Protein AF-A0A239IRA3-F1 (afdb_monomer)

Organism: NCBI:txid1564159

Foldseek 3Di:
DVLVVLQVVQVVCCVVVVDVHRPSVVPDPPDDPDPPPDDPDPVPDDDPVRLVVVLVVLVVDPVSVVVVNSVLSCCCSVPVDDSVVSVPDDPLNDDPPADDPVVVVLDPPDPDDDPVVVVPDDDDHDDDVNVVVVVVSVVVVVPPDDDDPDDDDD

Solvent-accessible surface area (backbone atoms only — not comparable to full-atom values): 10158 Å² total; per-residue (Å²): 108,70,68,59,54,54,40,53,55,33,49,52,34,33,78,66,65,75,38,98,64,47,68,64,76,74,53,66,80,80,85,65,91,66,86,84,78,73,79,85,80,63,85,83,55,75,52,73,69,55,48,52,49,51,41,53,49,31,60,71,32,69,75,31,51,77,64,57,39,30,62,51,50,43,48,36,72,74,68,67,53,55,70,73,57,61,74,64,65,47,76,92,76,59,68,91,86,55,78,52,73,68,58,55,70,50,38,80,92,50,104,72,71,49,89,78,43,77,83,74,65,97,73,91,87,77,70,70,75,62,61,58,54,58,58,54,56,58,57,63,70,69,74,74,74,72,88,77,89,79,81,85,87,131

Structure (mmCIF, N/CA/C/O backbone):
data_AF-A0A239IRA3-F1
#
_entry.id   AF-A0A239IRA3-F1
#
loop_
_atom_site.group_PDB
_atom_site.id
_atom_site.type_symbol
_atom_site.label_atom_id
_atom_site.label_alt_id
_atom_site.label_comp_id
_atom_site.label_asym_id
_atom_site.label_entity_id
_atom_site.label_seq_id
_a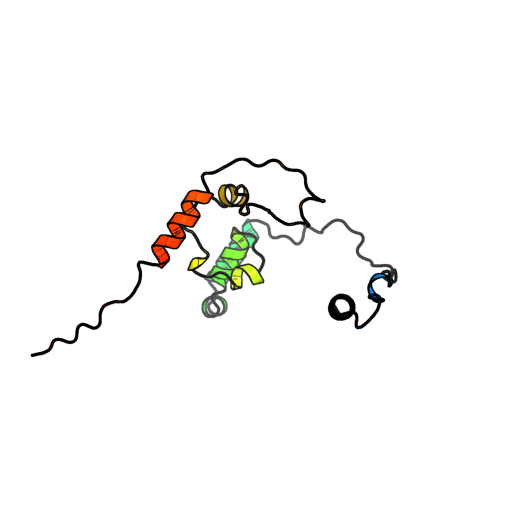tom_site.pdbx_PDB_ins_code
_atom_site.Cartn_x
_atom_site.Cartn_y
_atom_site.Cartn_z
_atom_site.occupancy
_atom_site.B_iso_or_equiv
_atom_site.auth_seq_id
_atom_site.auth_comp_id
_atom_site.auth_asym_id
_atom_site.auth_atom_id
_atom_site.pdbx_PDB_model_num
ATOM 1 N N . MET A 1 1 ? -2.135 0.337 18.729 1.00 61.47 1 MET A N 1
ATOM 2 C CA . MET A 1 1 ? -3.119 -0.712 18.392 1.00 61.47 1 MET A CA 1
ATOM 3 C C . MET A 1 1 ? -4.007 -1.046 19.582 1.00 61.47 1 MET A C 1
ATOM 5 O O . MET A 1 1 ? -5.203 -0.841 19.460 1.00 61.47 1 MET A O 1
ATOM 9 N N . THR A 1 2 ? -3.466 -1.385 20.756 1.00 80.69 2 THR A N 1
ATOM 10 C CA . THR A 1 2 ? -4.258 -1.668 21.976 1.00 80.69 2 THR A CA 1
ATOM 11 C C . THR A 1 2 ? -5.250 -0.562 22.351 1.00 80.69 2 THR A C 1
ATOM 13 O O . THR A 1 2 ? -6.422 -0.846 22.547 1.00 80.69 2 THR A O 1
ATOM 16 N N . ARG A 1 3 ? -4.834 0.715 22.339 1.00 82.94 3 ARG A N 1
ATOM 17 C CA . ARG A 1 3 ? -5.742 1.847 22.611 1.00 82.94 3 ARG A CA 1
ATOM 18 C C . ARG A 1 3 ? -6.931 1.925 21.645 1.00 82.94 3 ARG A C 1
ATOM 20 O O . ARG A 1 3 ? -8.008 2.317 22.064 1.00 82.94 3 ARG A O 1
ATOM 27 N N . ILE A 1 4 ? -6.734 1.579 20.370 1.00 86.94 4 ILE A N 1
ATOM 28 C CA . ILE A 1 4 ? -7.801 1.636 19.358 1.00 86.94 4 ILE A CA 1
ATOM 29 C C . ILE A 1 4 ? -8.834 0.542 19.635 1.00 86.94 4 ILE A C 1
ATOM 31 O O . ILE A 1 4 ? -10.024 0.821 19.613 1.00 86.94 4 ILE A O 1
ATOM 35 N N . VAL A 1 5 ? -8.376 -0.672 19.952 1.00 91.44 5 VAL A N 1
ATOM 36 C CA . VAL A 1 5 ? -9.260 -1.800 20.281 1.00 91.44 5 VAL A CA 1
ATOM 37 C C . VAL A 1 5 ? -10.038 -1.529 21.565 1.00 91.44 5 VAL A C 1
ATOM 39 O O . VAL A 1 5 ? -11.256 -1.652 21.572 1.00 91.44 5 VAL A O 1
ATOM 42 N N . VAL A 1 6 ? -9.348 -1.110 22.631 1.00 91.31 6 VAL A N 1
ATOM 43 C CA . VAL A 1 6 ? -9.988 -0.830 23.925 1.00 91.31 6 VAL A CA 1
ATOM 44 C C . VAL A 1 6 ? -11.007 0.301 23.790 1.00 91.31 6 VAL A C 1
ATOM 46 O O . VAL A 1 6 ? -12.127 0.153 24.258 1.00 91.31 6 VAL A O 1
ATOM 49 N N . ARG A 1 7 ? -10.667 1.384 23.081 1.00 89.12 7 ARG A N 1
ATOM 50 C CA . ARG A 1 7 ? -11.617 2.463 22.788 1.00 89.12 7 ARG A CA 1
ATOM 51 C C . ARG A 1 7 ? -12.832 1.964 22.006 1.00 89.12 7 ARG A C 1
ATOM 53 O O . ARG A 1 7 ? -13.943 2.294 22.375 1.00 89.12 7 ARG A O 1
ATOM 60 N N . GLY A 1 8 ? -12.639 1.144 20.972 1.00 89.69 8 GLY A N 1
ATOM 61 C CA . GLY A 1 8 ? -13.758 0.607 20.193 1.00 89.69 8 GLY A CA 1
ATOM 62 C C . GLY A 1 8 ? -14.724 -0.235 21.033 1.00 89.69 8 GLY A C 1
ATOM 63 O O . GLY A 1 8 ? -15.933 -0.071 20.922 1.00 89.69 8 GLY A O 1
ATOM 64 N N . VAL A 1 9 ? -14.202 -1.093 21.915 1.00 94.75 9 VAL A N 1
ATOM 65 C CA . VAL A 1 9 ? -15.032 -1.904 22.824 1.00 94.75 9 VAL A CA 1
ATOM 66 C C . VAL A 1 9 ? -15.760 -1.035 23.858 1.00 94.75 9 VAL A C 1
ATOM 68 O O . VAL A 1 9 ? -16.915 -1.304 24.172 1.00 94.75 9 VAL A O 1
ATOM 71 N N . LEU A 1 10 ? -15.112 0.008 24.385 1.00 93.38 10 LEU A N 1
ATOM 72 C CA . LEU A 1 10 ? -15.707 0.892 25.393 1.00 93.38 10 LEU A CA 1
ATOM 73 C C . LEU A 1 10 ? -16.687 1.916 24.798 1.00 93.38 10 LEU A C 1
ATOM 75 O O . LEU A 1 10 ? -17.685 2.234 25.443 1.00 93.38 10 LEU A O 1
ATOM 79 N N . ASP A 1 11 ? -16.454 2.389 23.571 1.00 92.31 11 ASP A N 1
ATOM 80 C CA . ASP A 1 11 ? -17.431 3.174 22.807 1.00 92.31 11 ASP A CA 1
ATOM 81 C C . ASP A 1 11 ? -18.694 2.304 22.577 1.00 92.31 11 ASP A C 1
ATOM 83 O O . ASP A 1 11 ? -19.789 2.741 22.920 1.00 92.31 11 ASP A O 1
ATOM 87 N N . LEU A 1 12 ? -18.550 1.035 22.155 1.00 93.50 12 LEU A N 1
ATOM 88 C CA . LEU A 1 12 ? -19.679 0.095 22.015 1.00 93.50 12 LEU A CA 1
ATOM 89 C C . LEU A 1 12 ? -20.426 -0.141 23.343 1.00 93.50 12 LEU A C 1
ATOM 91 O O . LEU A 1 12 ? -21.651 -0.194 23.376 1.00 93.50 12 LEU A O 1
ATOM 95 N N . ALA A 1 13 ? -19.703 -0.271 24.457 1.00 94.25 13 ALA A N 1
ATOM 96 C CA . ALA A 1 13 ? -20.317 -0.420 25.777 1.00 94.25 13 ALA A CA 1
ATOM 97 C C . ALA A 1 13 ? -21.092 0.838 26.213 1.00 94.25 13 ALA A C 1
ATOM 99 O O . ALA A 1 13 ? -22.099 0.725 26.906 1.00 94.25 13 ALA A O 1
ATOM 100 N N . THR A 1 14 ? -20.637 2.022 25.797 1.00 94.00 14 THR A N 1
ATOM 101 C CA . THR A 1 14 ? -21.341 3.288 26.042 1.00 94.00 14 THR A CA 1
ATOM 102 C C . THR A 1 14 ? -22.593 3.397 25.164 1.00 94.00 14 THR A C 1
ATOM 104 O O . THR A 1 14 ? -23.632 3.821 25.650 1.00 94.00 14 THR A O 1
ATOM 107 N N . GLU A 1 15 ? -22.534 2.962 23.899 1.00 93.56 15 GLU A N 1
ATOM 108 C CA . GLU A 1 15 ? -23.693 2.928 22.983 1.00 93.56 15 GLU A CA 1
ATOM 109 C C . GLU A 1 15 ? -24.832 2.024 23.479 1.00 93.56 15 GLU A C 1
ATOM 111 O O . GLU A 1 15 ? -25.993 2.257 23.154 1.00 93.56 15 GLU A O 1
ATOM 116 N N . HIS A 1 16 ? -24.501 1.003 24.268 1.00 96.81 16 HIS A N 1
ATOM 117 C CA . HIS A 1 16 ? -25.462 0.090 24.887 1.00 96.81 16 HIS A CA 1
ATOM 118 C C . HIS A 1 16 ? -25.791 0.434 26.348 1.00 96.81 16 HIS A C 1
ATOM 120 O O . HIS A 1 16 ? -26.337 -0.413 27.054 1.00 96.81 16 HIS A O 1
ATOM 126 N N . ASP A 1 17 ? -25.427 1.632 26.818 1.00 94.31 17 ASP A N 1
ATOM 127 C CA . ASP A 1 17 ? -25.657 2.105 28.192 1.00 94.31 17 ASP A CA 1
ATOM 128 C C . ASP A 1 17 ? -25.084 1.178 29.289 1.00 94.31 17 ASP A C 1
ATOM 130 O O . ASP A 1 17 ? -25.469 1.250 30.457 1.00 94.31 17 ASP A O 1
ATOM 134 N N . ALA A 1 18 ? -24.130 0.304 28.946 1.00 96.69 18 ALA A N 1
ATOM 135 C CA . ALA A 1 18 ? -23.480 -0.595 29.901 1.00 96.69 18 ALA A CA 1
ATOM 136 C C . ALA A 1 18 ? -22.493 0.158 30.807 1.00 96.69 18 ALA A C 1
ATOM 138 O O . ALA A 1 18 ? -22.222 -0.265 31.933 1.00 96.69 18 ALA A O 1
ATOM 139 N N . ILE A 1 19 ? -21.952 1.274 30.311 1.00 94.88 19 ILE A N 1
ATOM 140 C CA . ILE A 1 19 ? -21.134 2.228 31.061 1.00 94.88 19 ILE A CA 1
ATOM 141 C C . ILE A 1 19 ? -21.555 3.661 30.704 1.00 94.88 19 ILE A C 1
ATOM 143 O O . ILE A 1 19 ? -21.951 3.912 29.569 1.00 94.88 19 ILE A O 1
ATOM 147 N N . PRO A 1 20 ? -21.432 4.627 31.632 1.00 91.00 20 PRO A N 1
ATOM 148 C CA . PRO A 1 20 ? -21.888 5.998 31.396 1.00 91.00 20 PRO A CA 1
ATOM 149 C C . PRO A 1 20 ? -20.986 6.803 30.445 1.00 91.00 20 PRO A C 1
ATOM 151 O O . PRO A 1 20 ? -21.425 7.809 29.896 1.0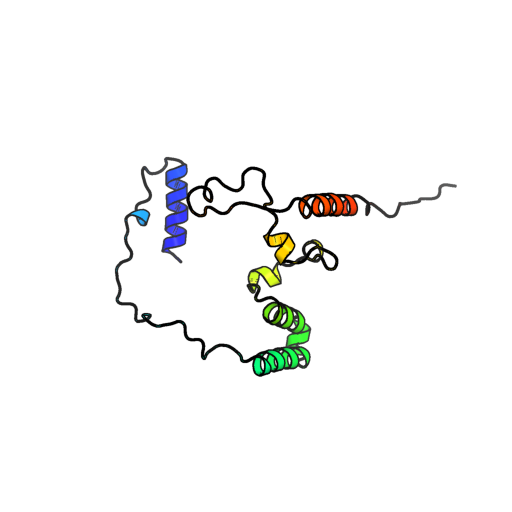0 91.00 20 PRO A O 1
ATOM 154 N N . ALA A 1 21 ? -19.716 6.413 30.286 1.00 91.44 21 ALA A N 1
ATOM 155 C CA . ALA A 1 21 ? -18.769 7.044 29.367 1.00 91.44 21 ALA A CA 1
ATOM 156 C C . ALA A 1 21 ? -17.525 6.168 29.149 1.00 91.44 21 ALA A C 1
ATOM 158 O O . ALA A 1 21 ? -17.084 5.484 30.074 1.00 91.44 21 ALA A O 1
ATOM 159 N N . ASP A 1 22 ? -16.899 6.272 27.970 1.00 90.75 22 ASP A N 1
ATOM 160 C CA . ASP A 1 22 ? -15.599 5.657 27.681 1.00 90.75 22 ASP A CA 1
ATOM 161 C C . ASP A 1 22 ? -14.448 6.393 28.413 1.00 90.75 22 ASP A C 1
ATOM 163 O O . ASP A 1 22 ? -14.076 7.510 28.026 1.00 90.75 22 ASP A O 1
ATOM 167 N N . PRO A 1 23 ? -13.800 5.776 29.421 1.00 88.25 23 PRO A N 1
ATOM 168 C CA . PRO A 1 23 ? -12.682 6.389 30.142 1.00 88.25 23 PRO A CA 1
ATOM 169 C C . PRO A 1 23 ? -11.429 6.605 29.271 1.00 88.25 23 PRO A C 1
ATOM 171 O O . PRO A 1 23 ? -10.587 7.451 29.582 1.00 88.25 23 PRO A O 1
ATOM 174 N N . VAL A 1 24 ? -11.280 5.878 28.159 1.00 86.31 24 VAL A N 1
ATOM 175 C CA . VAL A 1 24 ? -10.116 5.966 27.261 1.00 86.31 24 VAL A CA 1
ATOM 176 C C . VAL A 1 24 ? -10.182 7.191 26.341 1.00 86.31 24 VAL A C 1
ATOM 178 O O . VAL A 1 24 ? -9.146 7.623 25.812 1.00 86.31 24 VAL A O 1
ATOM 181 N N . ARG A 1 25 ? -11.357 7.821 26.198 1.00 81.19 25 ARG A N 1
ATOM 182 C CA . ARG A 1 25 ? -11.482 9.149 25.569 1.00 81.19 25 ARG A CA 1
ATOM 183 C C . ARG A 1 25 ? -10.756 10.227 26.363 1.00 81.19 25 ARG A C 1
ATOM 185 O O . ARG A 1 25 ? -10.040 11.026 25.764 1.00 81.19 25 ARG A O 1
ATOM 192 N N . SER A 1 26 ? -10.896 10.209 27.686 1.00 74.19 26 SER A N 1
ATOM 193 C CA . SER A 1 26 ? -10.284 11.190 28.593 1.00 74.19 26 SER A CA 1
ATOM 194 C C . SER A 1 26 ? -8.809 10.906 28.875 1.00 74.19 26 SER A C 1
ATOM 196 O O . SER A 1 26 ? -8.067 11.803 29.274 1.00 74.19 26 SER A O 1
ATOM 198 N N . ALA A 1 27 ? -8.351 9.675 28.628 1.00 75.75 27 ALA A N 1
ATOM 199 C CA . ALA A 1 27 ? -6.939 9.326 28.688 1.00 75.75 27 ALA A CA 1
ATOM 200 C C . ALA A 1 27 ? -6.174 10.020 27.546 1.00 75.75 27 ALA A C 1
ATOM 202 O O . ALA A 1 27 ? -6.021 9.487 26.444 1.00 75.75 27 ALA A O 1
ATOM 203 N N . GLY A 1 28 ? -5.687 11.238 27.782 1.00 67.06 28 GLY A N 1
ATOM 204 C CA . GLY A 1 28 ? -4.756 11.906 26.876 1.00 67.06 28 GLY A CA 1
ATOM 205 C C . GLY A 1 28 ? -3.538 11.014 26.588 1.00 67.06 28 GLY A C 1
ATOM 206 O O . GLY A 1 28 ? -3.175 10.170 27.411 1.00 67.06 28 GLY A O 1
ATOM 207 N N . PRO A 1 29 ? -2.909 11.117 25.403 1.00 65.50 29 PRO A N 1
ATOM 208 C CA . PRO A 1 29 ? -1.643 10.434 25.177 1.00 65.50 29 PRO A CA 1
ATOM 209 C C . PRO A 1 29 ? -0.651 10.846 26.271 1.00 65.50 29 PRO A C 1
ATOM 211 O O . PRO A 1 29 ? -0.418 12.034 26.482 1.00 65.50 29 PRO A O 1
ATOM 214 N N . ILE A 1 30 ? -0.060 9.866 26.959 1.00 70.56 30 ILE A N 1
ATOM 215 C CA . ILE A 1 30 ? 1.099 10.128 27.812 1.00 70.56 30 ILE A CA 1
ATOM 216 C C . ILE A 1 30 ? 2.186 10.619 26.862 1.00 70.56 30 ILE A C 1
ATOM 218 O O . ILE A 1 30 ? 2.621 9.873 25.981 1.00 70.56 30 ILE A O 1
ATOM 222 N N . SER A 1 31 ? 2.542 11.898 26.980 1.00 55.09 31 SER A N 1
ATOM 223 C CA . SER A 1 31 ? 3.545 12.528 26.128 1.00 55.09 31 SER A CA 1
ATOM 224 C C . SER A 1 31 ? 4.906 11.919 26.442 1.00 55.09 31 SER A C 1
ATOM 226 O O . SER A 1 31 ? 5.638 12.364 27.322 1.00 55.09 31 SER A O 1
ATOM 228 N N . VAL A 1 32 ? 5.227 10.838 25.743 1.00 67.19 32 VAL A N 1
ATOM 229 C CA . VAL A 1 32 ? 6.584 10.319 25.658 1.00 67.19 32 VAL A CA 1
ATOM 230 C C . VAL A 1 32 ? 7.271 11.129 24.572 1.00 67.19 32 VAL A C 1
ATOM 232 O O . VAL A 1 32 ? 6.723 11.284 23.482 1.00 67.19 32 VAL A O 1
ATOM 235 N N . ARG A 1 33 ? 8.468 11.651 24.852 1.00 55.16 33 ARG A N 1
ATOM 236 C CA . ARG A 1 33 ? 9.266 12.390 23.869 1.00 55.16 33 ARG A CA 1
ATOM 237 C C . ARG A 1 33 ? 9.571 11.482 22.676 1.00 55.16 33 ARG A C 1
ATOM 239 O O . ARG A 1 33 ? 10.504 10.684 22.710 1.00 55.16 33 ARG A O 1
ATOM 246 N N . THR A 1 34 ? 8.762 11.577 21.626 1.00 57.72 34 THR A N 1
ATOM 247 C CA . THR A 1 34 ? 8.969 10.827 20.390 1.00 57.72 34 THR A CA 1
ATOM 248 C C . THR A 1 34 ? 10.043 11.514 19.564 1.00 57.72 34 THR A C 1
ATOM 250 O O . THR A 1 34 ? 9.957 12.710 19.303 1.00 57.72 34 THR A O 1
ATOM 253 N N . THR A 1 35 ? 11.026 10.758 19.088 1.00 57.22 35 THR A N 1
ATOM 254 C CA . THR A 1 35 ? 12.119 11.268 18.244 1.00 57.22 35 THR A CA 1
ATOM 255 C C . THR A 1 35 ? 11.691 11.632 16.820 1.00 57.22 35 THR A C 1
ATOM 257 O O . THR A 1 35 ? 12.481 12.189 16.067 1.00 57.22 35 THR A O 1
ATOM 260 N N . ARG A 1 36 ? 10.441 11.358 16.424 1.00 57.94 36 ARG A N 1
ATOM 261 C CA . ARG A 1 36 ? 9.907 11.755 15.116 1.00 57.94 36 ARG A CA 1
ATOM 262 C C . ARG A 1 36 ? 9.339 13.171 15.165 1.00 57.94 36 ARG A C 1
ATOM 264 O O . ARG A 1 36 ? 8.130 13.365 15.182 1.00 57.94 36 ARG A O 1
ATOM 271 N N . SER A 1 37 ? 10.243 14.142 15.158 1.00 50.72 37 SER A N 1
ATOM 272 C CA . SER A 1 37 ? 9.969 15.497 14.684 1.00 50.72 37 SER A CA 1
ATOM 273 C C . SER A 1 37 ? 10.863 15.721 13.473 1.00 50.72 37 SER A C 1
ATOM 275 O O . SER A 1 37 ? 12.058 15.961 13.607 1.00 50.72 37 SER A O 1
ATOM 277 N N . GLY A 1 38 ? 10.315 15.513 12.283 1.00 60.34 38 GLY A N 1
ATOM 278 C CA . GLY A 1 38 ? 11.059 15.657 11.041 1.00 60.34 38 GLY A CA 1
ATOM 279 C C . GLY A 1 38 ? 10.121 15.690 9.847 1.00 60.34 38 GLY A C 1
A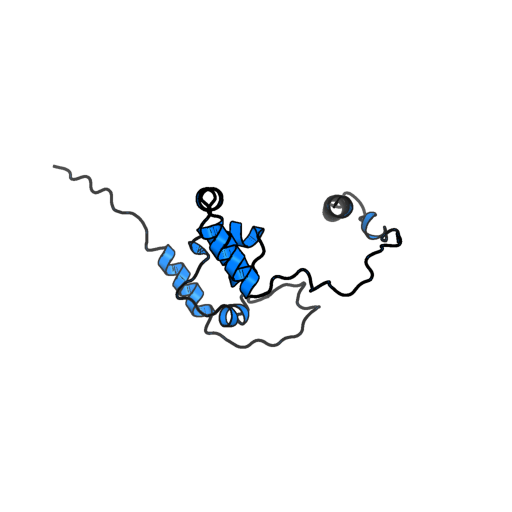TOM 280 O O . GLY A 1 38 ? 9.080 15.027 9.844 1.00 60.34 38 GLY A O 1
ATOM 281 N N . THR A 1 39 ? 10.492 16.484 8.845 1.00 59.28 39 THR A N 1
ATOM 282 C CA . THR A 1 39 ? 9.860 16.506 7.523 1.00 59.28 39 THR A CA 1
ATOM 283 C C . THR A 1 39 ? 9.840 15.093 6.940 1.00 59.28 39 THR A C 1
ATOM 285 O O . THR A 1 39 ? 10.748 14.300 7.190 1.00 59.28 39 THR A O 1
ATOM 288 N N . ARG A 1 40 ? 8.784 14.748 6.192 1.00 62.44 40 ARG A N 1
ATOM 289 C CA . ARG A 1 40 ? 8.664 13.434 5.546 1.00 62.44 40 ARG A CA 1
ATOM 290 C C . ARG A 1 40 ? 9.908 13.178 4.690 1.00 62.44 40 ARG A C 1
ATOM 292 O O . ARG A 1 40 ? 10.149 13.927 3.752 1.00 62.44 40 ARG A O 1
ATOM 299 N N . ASP A 1 41 ? 10.645 12.117 5.003 1.00 66.12 41 ASP A N 1
ATOM 300 C CA . ASP A 1 41 ? 11.793 11.671 4.217 1.00 66.12 41 ASP A CA 1
ATOM 301 C C . ASP A 1 41 ? 11.324 11.178 2.838 1.00 66.12 41 ASP A C 1
ATOM 303 O O . ASP A 1 41 ? 10.603 10.181 2.720 1.00 66.12 41 ASP A O 1
ATOM 307 N N . THR A 1 42 ? 11.689 11.931 1.803 1.00 65.38 42 THR A N 1
ATOM 308 C CA . THR A 1 42 ? 11.405 11.628 0.398 1.00 65.38 42 THR A CA 1
ATOM 309 C C . THR A 1 42 ? 12.580 10.968 -0.317 1.00 65.38 42 THR A C 1
ATOM 311 O O . THR A 1 42 ? 12.387 10.475 -1.425 1.00 65.38 42 THR A O 1
ATOM 314 N N . GLU A 1 43 ? 13.768 10.908 0.293 1.00 69.19 43 GLU A N 1
ATOM 315 C CA . GLU A 1 43 ? 14.949 10.242 -0.282 1.00 69.19 43 GLU A CA 1
ATOM 316 C C . GLU A 1 43 ? 14.733 8.728 -0.396 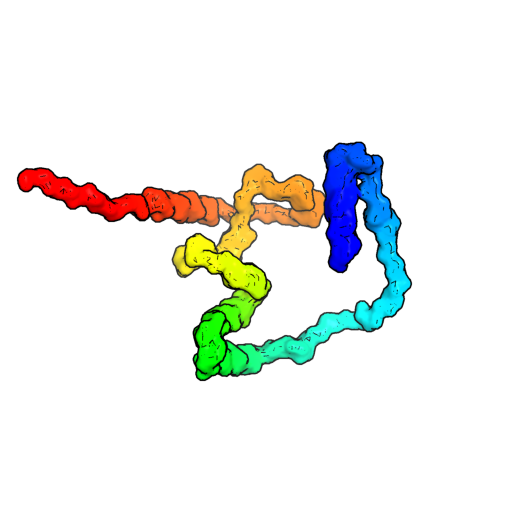1.00 69.19 43 GLU A C 1
ATOM 318 O O . GLU A 1 43 ? 15.314 8.057 -1.245 1.00 69.19 43 GLU A O 1
ATOM 323 N N . ARG A 1 44 ? 13.812 8.190 0.409 1.00 72.75 44 ARG A N 1
ATOM 324 C CA . ARG A 1 44 ? 13.402 6.783 0.372 1.00 72.75 44 ARG A CA 1
ATOM 325 C C . ARG A 1 44 ? 12.502 6.409 -0.818 1.00 72.75 44 ARG A C 1
ATOM 327 O O . ARG A 1 44 ? 12.194 5.229 -0.993 1.00 72.75 44 ARG A O 1
ATOM 334 N N . ALA A 1 45 ? 12.025 7.368 -1.612 1.00 82.06 45 ALA A N 1
ATOM 335 C CA . ALA A 1 45 ? 11.148 7.079 -2.745 1.00 82.06 45 ALA A CA 1
ATOM 336 C C . ALA A 1 45 ? 11.941 6.603 -3.972 1.00 82.06 45 ALA A C 1
ATOM 338 O O . ALA A 1 45 ? 13.020 7.109 -4.267 1.00 82.06 45 ALA A O 1
ATOM 339 N N . PHE A 1 46 ? 11.385 5.656 -4.732 1.00 83.00 46 PHE A N 1
ATOM 340 C CA . PHE A 1 46 ? 11.984 5.275 -6.008 1.00 83.00 46 PHE A CA 1
ATOM 341 C C . PHE A 1 46 ? 11.911 6.421 -7.014 1.00 83.00 46 PHE A C 1
ATOM 343 O O . PHE A 1 46 ? 10.865 7.043 -7.206 1.00 83.00 46 PHE A O 1
ATOM 350 N N . THR A 1 47 ? 13.010 6.627 -7.733 1.00 88.50 47 THR A N 1
ATOM 351 C CA . THR A 1 47 ? 12.979 7.359 -9.001 1.00 88.50 47 THR A CA 1
ATOM 352 C C . THR A 1 47 ? 12.150 6.584 -10.037 1.00 88.50 47 THR A C 1
ATOM 354 O O . THR A 1 47 ? 12.012 5.360 -9.919 1.00 88.50 47 THR A O 1
ATOM 357 N N . PRO A 1 48 ? 11.642 7.238 -11.098 1.00 87.94 48 PRO A N 1
ATOM 358 C CA . PRO A 1 48 ? 10.898 6.551 -12.156 1.00 87.94 48 PRO A CA 1
ATOM 359 C C . PRO A 1 48 ? 11.671 5.368 -12.754 1.00 87.94 48 PRO A C 1
ATOM 361 O O . PRO A 1 48 ? 11.147 4.264 -12.834 1.00 87.94 48 PRO A O 1
ATOM 364 N N . ARG A 1 49 ? 12.964 5.557 -13.045 1.00 88.81 49 ARG A N 1
ATOM 365 C CA . ARG A 1 49 ? 13.827 4.500 -13.587 1.00 88.81 49 ARG A CA 1
ATOM 366 C C . ARG A 1 49 ? 13.988 3.315 -12.631 1.00 88.81 49 ARG A C 1
ATOM 368 O O . ARG A 1 49 ? 14.007 2.173 -13.076 1.00 88.81 49 ARG A O 1
ATOM 375 N N . GLN A 1 50 ? 14.119 3.568 -11.328 1.00 89.75 50 GLN A N 1
ATOM 376 C CA . GLN A 1 50 ? 14.212 2.499 -10.327 1.00 89.75 50 GLN A CA 1
ATOM 377 C C . GLN A 1 50 ? 12.894 1.736 -10.197 1.00 89.75 50 GLN A C 1
ATOM 379 O O . GLN A 1 50 ? 12.908 0.511 -10.134 1.00 89.75 50 GLN A O 1
ATOM 384 N N . ARG A 1 51 ? 11.758 2.440 -10.199 1.00 92.06 51 ARG A N 1
ATOM 385 C CA . ARG A 1 51 ? 10.429 1.818 -10.205 1.00 92.06 51 ARG A CA 1
ATOM 386 C C . ARG A 1 51 ? 10.262 0.909 -11.423 1.00 92.06 51 ARG A C 1
ATOM 388 O O . ARG A 1 51 ? 9.860 -0.238 -11.261 1.00 92.06 51 ARG A O 1
ATOM 395 N N . ASP A 1 52 ? 10.614 1.394 -12.610 1.00 91.69 52 ASP A N 1
ATOM 396 C CA . ASP A 1 52 ? 10.487 0.625 -13.851 1.00 91.69 52 ASP A CA 1
ATOM 397 C C . ASP A 1 52 ? 11.405 -0.611 -13.833 1.00 91.69 52 ASP A C 1
ATOM 399 O O . ASP A 1 52 ? 10.997 -1.698 -14.240 1.00 91.69 52 ASP A O 1
ATOM 403 N N . ALA A 1 53 ? 12.609 -0.488 -13.262 1.00 93.25 53 ALA A N 1
ATOM 404 C CA . ALA A 1 53 ? 13.511 -1.620 -13.056 1.00 93.25 53 ALA A CA 1
ATOM 405 C C . ALA A 1 53 ? 12.945 -2.668 -12.079 1.00 93.25 53 ALA A C 1
ATOM 407 O O . ALA A 1 53 ? 13.110 -3.862 -12.314 1.00 93.25 53 ALA A O 1
ATOM 408 N N . VAL A 1 54 ? 12.257 -2.253 -11.009 1.00 93.12 54 VAL A N 1
ATOM 409 C CA . VAL A 1 54 ? 11.587 -3.175 -10.072 1.00 93.12 54 VAL A CA 1
ATOM 410 C C . VAL A 1 54 ? 10.449 -3.929 -10.759 1.00 93.12 54 VAL A C 1
ATOM 412 O O . VAL A 1 54 ? 10.318 -5.136 -10.563 1.00 93.12 54 VAL A O 1
ATOM 415 N N . VAL A 1 55 ? 9.654 -3.243 -11.585 1.00 94.12 55 VAL A N 1
ATOM 416 C CA . VAL A 1 55 ? 8.581 -3.876 -12.370 1.00 94.12 55 VAL A CA 1
ATOM 417 C C . VAL A 1 55 ? 9.169 -4.899 -13.347 1.00 94.12 55 VAL A C 1
ATOM 419 O O . VAL A 1 55 ? 8.730 -6.046 -13.361 1.00 94.12 55 VAL A O 1
ATOM 422 N N . ALA A 1 56 ? 10.208 -4.525 -14.099 1.00 95.38 56 ALA A N 1
ATOM 423 C CA . ALA A 1 56 ? 10.878 -5.427 -15.039 1.00 95.38 56 ALA A CA 1
ATOM 424 C C . ALA A 1 56 ? 11.526 -6.634 -14.339 1.00 95.38 56 ALA A C 1
ATOM 426 O O . ALA A 1 56 ? 11.458 -7.756 -14.834 1.00 95.38 56 ALA A O 1
ATOM 427 N N . PHE A 1 57 ? 12.130 -6.423 -13.166 1.00 96.25 57 PHE A N 1
ATOM 428 C CA . PHE A 1 57 ? 12.689 -7.504 -12.360 1.00 96.25 57 PHE A CA 1
ATOM 429 C C . PHE A 1 57 ? 11.610 -8.489 -11.900 1.00 96.25 57 PHE A C 1
ATOM 431 O O . PHE A 1 57 ? 11.800 -9.698 -12.019 1.00 96.25 57 PHE A O 1
ATOM 438 N N . ALA A 1 58 ? 10.480 -7.984 -11.393 1.00 95.56 58 ALA A N 1
ATOM 439 C CA . ALA A 1 58 ? 9.370 -8.833 -10.975 1.00 95.56 58 ALA A CA 1
ATOM 440 C C . ALA A 1 58 ? 8.851 -9.674 -12.147 1.00 95.56 58 ALA A C 1
ATOM 442 O O . ALA A 1 58 ? 8.615 -10.867 -11.975 1.00 95.56 58 ALA A O 1
ATOM 443 N N . ASP A 1 59 ? 8.742 -9.078 -13.337 1.00 96.50 59 ASP A N 1
ATOM 444 C CA . ASP A 1 59 ? 8.349 -9.799 -14.544 1.00 96.50 59 ASP A CA 1
ATOM 445 C C . ASP A 1 59 ? 9.386 -10.866 -14.944 1.00 96.50 59 ASP A C 1
ATOM 447 O O . ASP A 1 59 ? 9.024 -11.979 -15.298 1.00 96.50 59 ASP A O 1
ATOM 451 N N . ALA A 1 60 ? 10.689 -10.625 -14.830 1.00 97.38 60 ALA A N 1
ATOM 452 C CA . ALA A 1 60 ? 11.688 -11.643 -15.177 1.00 97.38 60 ALA A CA 1
ATOM 453 C C . ALA A 1 60 ? 11.782 -12.812 -14.166 1.00 97.38 60 ALA A C 1
ATOM 455 O O . ALA A 1 60 ? 12.221 -13.907 -14.527 1.00 97.38 60 ALA A O 1
ATOM 456 N N . ASP A 1 61 ? 11.390 -12.611 -12.904 1.00 98.00 61 ASP A N 1
ATOM 457 C CA . ASP A 1 61 ? 11.600 -13.591 -11.835 1.00 98.00 61 ASP A CA 1
ATOM 458 C C . ASP A 1 61 ? 10.513 -14.683 -11.769 1.00 98.00 61 ASP A C 1
ATOM 460 O O . ASP A 1 61 ? 9.323 -14.443 -11.548 1.00 98.00 61 ASP A O 1
ATOM 464 N N . MET A 1 62 ? 10.942 -15.943 -11.861 1.00 96.94 62 MET A N 1
ATOM 465 C CA . MET A 1 62 ? 10.042 -17.101 -11.826 1.00 96.94 62 MET A CA 1
ATOM 466 C C . MET A 1 62 ? 9.303 -17.266 -10.491 1.00 96.94 62 MET A C 1
ATOM 468 O O . MET A 1 62 ? 8.187 -17.792 -10.469 1.00 96.94 62 MET A O 1
ATOM 472 N N . LYS A 1 63 ? 9.894 -16.854 -9.359 1.00 96.75 63 LYS A N 1
ATOM 473 C CA . LYS A 1 6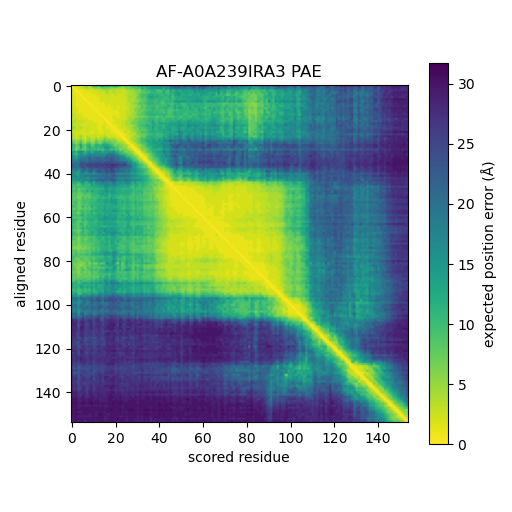3 ? 9.233 -16.959 -8.045 1.00 96.75 63 LYS A CA 1
ATOM 474 C C . LYS A 1 63 ? 8.159 -15.886 -7.874 1.00 96.75 63 LYS A C 1
ATOM 476 O O . LYS A 1 63 ? 7.178 -16.146 -7.173 1.00 96.75 63 LYS A O 1
ATOM 481 N N . ALA A 1 64 ? 8.346 -14.722 -8.489 1.00 94.31 64 ALA A N 1
ATOM 482 C CA . ALA A 1 64 ? 7.388 -13.630 -8.537 1.00 94.31 64 ALA A CA 1
ATOM 483 C C . ALA A 1 64 ? 6.207 -13.971 -9.447 1.00 94.31 64 ALA A C 1
ATOM 485 O O . ALA A 1 64 ? 5.062 -13.866 -9.005 1.00 94.31 64 ALA A O 1
ATOM 486 N N . ARG A 1 65 ? 6.473 -14.483 -10.657 1.00 96.38 65 ARG A N 1
ATOM 487 C CA . ARG A 1 65 ? 5.427 -14.953 -11.584 1.00 96.38 65 ARG A CA 1
ATOM 488 C C . ARG A 1 65 ? 4.517 -16.004 -10.960 1.00 96.38 65 ARG A C 1
ATOM 490 O O . ARG A 1 65 ? 3.308 -15.904 -11.066 1.00 96.38 65 ARG A O 1
ATOM 497 N N . ARG A 1 66 ? 5.082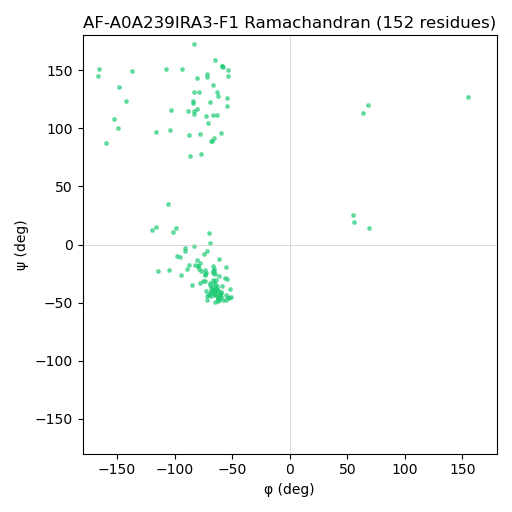 -16.977 -10.235 1.00 95.81 66 ARG A N 1
ATOM 498 C CA . ARG A 1 66 ? 4.301 -18.017 -9.531 1.00 95.81 66 ARG A CA 1
ATOM 499 C C . ARG A 1 66 ? 3.343 -17.485 -8.458 1.00 95.81 66 ARG A C 1
ATOM 501 O O . ARG A 1 66 ? 2.563 -18.268 -7.928 1.00 95.81 66 ARG A O 1
ATOM 508 N N . ARG A 1 67 ? 3.463 -16.215 -8.072 1.00 95.00 67 ARG A N 1
ATOM 509 C CA . ARG A 1 67 ? 2.658 -15.559 -7.034 1.00 95.00 67 ARG A CA 1
ATOM 510 C C . ARG A 1 67 ? 1.864 -14.368 -7.572 1.00 95.00 67 ARG A C 1
ATOM 512 O O . ARG A 1 67 ? 1.418 -13.556 -6.767 1.00 95.00 67 ARG A O 1
ATOM 519 N N . ASP A 1 68 ? 1.779 -14.214 -8.893 1.00 93.12 68 ASP A N 1
ATOM 520 C CA . ASP A 1 68 ? 1.089 -13.098 -9.555 1.00 93.12 68 ASP A CA 1
ATOM 521 C C . ASP A 1 68 ? 1.587 -11.710 -9.095 1.00 93.12 68 ASP A C 1
ATOM 523 O O . ASP A 1 68 ? 0.889 -10.697 -9.154 1.00 93.12 68 ASP A O 1
ATOM 527 N N . LEU A 1 69 ? 2.839 -11.645 -8.622 1.00 95.19 69 LEU A N 1
ATOM 528 C CA . LEU A 1 69 ? 3.449 -10.401 -8.160 1.00 95.19 69 LEU A CA 1
ATOM 529 C C . LEU A 1 69 ? 3.734 -9.385 -9.276 1.00 95.19 69 LEU A C 1
ATOM 531 O O . LEU A 1 69 ? 3.637 -8.200 -8.961 1.00 95.19 69 LEU A O 1
ATOM 535 N N . PRO A 1 70 ? 4.078 -9.757 -10.529 1.00 96.56 70 PRO A N 1
ATOM 536 C CA . PRO A 1 70 ? 4.319 -8.772 -11.585 1.00 96.56 70 PRO A CA 1
ATOM 537 C C . PRO A 1 70 ? 3.127 -7.828 -11.781 1.00 96.56 70 PRO A C 1
ATOM 539 O O . PRO A 1 70 ? 3.296 -6.608 -11.735 1.00 96.56 70 PRO A O 1
ATOM 542 N N . ASP A 1 71 ? 1.918 -8.385 -11.876 1.00 93.44 71 ASP A N 1
ATOM 543 C CA . ASP A 1 71 ? 0.687 -7.615 -12.077 1.00 93.44 71 ASP A CA 1
ATOM 544 C C . ASP A 1 71 ? 0.338 -6.765 -10.853 1.00 93.44 71 ASP A C 1
ATOM 546 O O . ASP A 1 71 ? -0.034 -5.593 -10.980 1.00 93.44 71 ASP A O 1
ATOM 550 N N . LEU A 1 72 ? 0.521 -7.309 -9.644 1.00 94.62 72 LEU A N 1
ATOM 551 C CA . LEU A 1 72 ? 0.317 -6.558 -8.405 1.00 94.62 72 LEU A CA 1
ATOM 552 C C . LEU A 1 72 ? 1.291 -5.376 -8.297 1.00 94.62 72 LEU A C 1
ATOM 554 O O . LEU A 1 72 ? 0.882 -4.258 -7.979 1.00 94.62 72 LEU A O 1
ATOM 558 N N . VAL A 1 73 ? 2.578 -5.600 -8.570 1.00 95.19 73 VAL A N 1
ATOM 559 C CA . VAL A 1 73 ? 3.617 -4.563 -8.505 1.00 95.19 73 VAL A CA 1
ATOM 560 C C . VAL A 1 73 ? 3.365 -3.488 -9.560 1.00 95.19 73 VAL A C 1
ATOM 562 O O . VAL A 1 73 ? 3.420 -2.304 -9.225 1.00 95.19 73 VAL A O 1
ATOM 565 N N . ALA A 1 74 ? 3.018 -3.871 -10.791 1.00 93.44 74 ALA A N 1
ATOM 566 C CA . ALA A 1 74 ? 2.645 -2.932 -11.846 1.00 93.44 74 ALA A CA 1
ATOM 567 C C . ALA A 1 74 ? 1.407 -2.103 -11.460 1.00 93.44 74 ALA A C 1
ATOM 569 O O . ALA A 1 74 ? 1.410 -0.878 -11.598 1.00 93.44 74 ALA A O 1
ATOM 570 N N . THR A 1 75 ? 0.384 -2.740 -10.884 1.00 92.69 75 THR A N 1
ATOM 571 C CA . THR A 1 75 ? -0.839 -2.066 -10.419 1.00 92.69 75 THR A CA 1
ATOM 572 C C . THR A 1 75 ? -0.538 -1.042 -9.326 1.00 92.69 75 THR A C 1
ATOM 574 O O . THR A 1 75 ? -1.004 0.099 -9.394 1.00 92.69 75 THR A O 1
ATOM 577 N N . LEU A 1 76 ? 0.267 -1.405 -8.323 1.00 92.50 76 LEU A N 1
ATOM 578 C CA . LEU A 1 76 ? 0.657 -0.495 -7.241 1.00 92.50 76 LEU A CA 1
ATOM 579 C C . LEU A 1 76 ? 1.515 0.664 -7.758 1.00 92.50 76 LEU A C 1
ATOM 581 O O . LEU A 1 76 ? 1.280 1.813 -7.384 1.00 92.50 76 LEU A O 1
ATOM 585 N N . ALA A 1 77 ? 2.471 0.375 -8.643 1.00 89.88 77 ALA A N 1
ATOM 586 C CA . ALA A 1 77 ? 3.369 1.362 -9.234 1.00 89.88 77 ALA A CA 1
ATOM 587 C C . ALA A 1 77 ? 2.645 2.359 -10.155 1.00 89.88 77 ALA A C 1
ATOM 589 O O . ALA A 1 77 ? 3.008 3.536 -10.178 1.00 89.88 77 ALA A O 1
ATOM 590 N N . GLY A 1 78 ? 1.638 1.895 -10.902 1.00 88.06 78 GLY A N 1
ATOM 591 C CA . GLY A 1 78 ? 0.879 2.707 -11.853 1.00 88.06 78 GLY A CA 1
ATOM 592 C C . GLY A 1 78 ? -0.273 3.496 -11.228 1.00 88.06 78 GLY A C 1
ATOM 593 O O . GLY A 1 78 ? -0.543 4.613 -11.657 1.00 88.06 78 GLY A O 1
ATOM 594 N N . THR A 1 79 ? -0.944 2.948 -10.206 1.00 86.50 79 THR A N 1
ATOM 595 C CA . THR A 1 79 ? -2.151 3.569 -9.617 1.00 86.50 79 THR A CA 1
ATOM 596 C C . THR A 1 79 ? -1.913 4.246 -8.270 1.00 86.50 79 THR A C 1
ATOM 598 O O . THR A 1 79 ? -2.711 5.086 -7.859 1.00 86.50 79 THR A O 1
ATOM 601 N N . GLY A 1 80 ? -0.856 3.870 -7.541 1.00 87.62 80 GLY A N 1
ATOM 602 C CA . GLY A 1 80 ? -0.634 4.330 -6.167 1.00 87.62 80 GLY A CA 1
ATOM 603 C C . GLY A 1 80 ? -1.644 3.781 -5.150 1.00 87.62 80 GLY A C 1
ATOM 604 O O . GLY A 1 80 ? -1.736 4.294 -4.032 1.00 87.62 80 GLY A O 1
ATOM 605 N N . SER A 1 81 ? -2.413 2.750 -5.516 1.00 87.50 81 SER A N 1
ATOM 606 C CA . SER A 1 81 ? -3.358 2.092 -4.612 1.00 87.50 81 SER A CA 1
ATOM 607 C C . SER A 1 81 ? -2.654 1.517 -3.381 1.00 87.50 81 SER A C 1
ATOM 609 O O . SER A 1 81 ? -1.484 1.136 -3.416 1.00 87.50 81 SER A O 1
ATOM 611 N N . ARG A 1 82 ? -3.379 1.396 -2.264 1.00 85.44 82 ARG A N 1
ATOM 612 C CA . ARG A 1 82 ? -2.874 0.637 -1.110 1.00 85.44 82 ARG A CA 1
ATOM 613 C C . ARG A 1 82 ? -2.898 -0.855 -1.425 1.00 85.44 82 ARG A C 1
ATOM 615 O O . ARG A 1 82 ? -3.862 -1.328 -2.018 1.00 85.44 82 ARG A O 1
ATOM 622 N N . ILE A 1 83 ? -1.905 -1.595 -0.926 1.00 89.75 83 ILE A N 1
ATOM 623 C CA . ILE A 1 83 ? -1.772 -3.042 -1.163 1.00 89.75 83 ILE A CA 1
ATOM 624 C C . ILE A 1 83 ? -3.054 -3.823 -0.855 1.00 89.75 83 ILE A C 1
ATOM 626 O O . ILE A 1 83 ? -3.502 -4.598 -1.686 1.00 89.75 83 ILE A O 1
ATOM 630 N N . ALA A 1 84 ? -3.711 -3.541 0.274 1.00 87.81 84 ALA A N 1
ATOM 631 C CA . ALA A 1 84 ? -4.963 -4.204 0.632 1.00 87.81 84 ALA A CA 1
ATOM 632 C C . ALA A 1 84 ? -6.101 -3.918 -0.366 1.00 87.81 84 ALA A C 1
ATOM 634 O O . ALA A 1 84 ? -6.904 -4.802 -0.639 1.00 87.81 84 ALA A O 1
ATOM 635 N N . GLY A 1 85 ? -6.158 -2.705 -0.925 1.00 87.94 85 GLY A N 1
ATOM 636 C CA . GLY A 1 85 ? -7.150 -2.340 -1.937 1.00 87.94 85 GLY A CA 1
ATOM 637 C C . GLY A 1 85 ? -6.871 -3.013 -3.277 1.00 87.94 85 GLY A C 1
ATOM 638 O O . GLY A 1 85 ? -7.784 -3.573 -3.866 1.00 87.94 85 GLY A O 1
ATOM 639 N N . ALA A 1 86 ? -5.607 -3.029 -3.713 1.00 88.81 86 ALA A N 1
ATOM 640 C CA . ALA A 1 86 ? -5.198 -3.715 -4.937 1.00 88.81 86 ALA A CA 1
ATOM 641 C C . ALA A 1 86 ? -5.489 -5.224 -4.870 1.00 88.81 86 ALA A C 1
ATOM 643 O O . ALA A 1 86 ? -6.060 -5.776 -5.803 1.00 88.81 86 ALA A O 1
ATOM 644 N N . CYS A 1 87 ? -5.190 -5.875 -3.739 1.00 90.69 87 CYS A N 1
ATOM 645 C CA . CYS A 1 87 ? -5.499 -7.294 -3.534 1.00 90.69 87 CYS A CA 1
ATOM 646 C C . CYS A 1 87 ? -7.006 -7.597 -3.476 1.00 90.69 87 CYS A C 1
ATOM 648 O O . CYS A 1 87 ? -7.404 -8.738 -3.688 1.00 90.69 87 CYS A O 1
ATOM 650 N N . ALA A 1 88 ? -7.842 -6.608 -3.150 1.00 90.12 88 ALA A N 1
ATOM 651 C CA . ALA A 1 88 ? -9.292 -6.766 -3.071 1.00 90.12 88 ALA A CA 1
ATOM 652 C C . ALA A 1 88 ? -10.010 -6.463 -4.399 1.00 90.12 88 ALA A C 1
ATOM 654 O O . ALA A 1 88 ? -11.234 -6.611 -4.465 1.00 90.12 88 ALA A O 1
ATOM 655 N N . LEU A 1 89 ? -9.284 -6.039 -5.443 1.00 87.38 89 LEU A N 1
ATOM 656 C CA . LEU A 1 89 ? -9.873 -5.752 -6.748 1.00 87.38 89 LEU A CA 1
ATOM 657 C C . LEU A 1 89 ? -10.499 -7.015 -7.336 1.00 87.38 89 LEU A C 1
ATOM 659 O O . LEU A 1 89 ? -9.868 -8.063 -7.461 1.00 87.38 89 LEU A O 1
ATOM 663 N N . ARG A 1 90 ? -11.761 -6.888 -7.734 1.00 87.75 90 ARG A N 1
ATOM 664 C CA . ARG A 1 90 ? -12.475 -7.907 -8.505 1.00 87.75 90 ARG A CA 1
ATOM 665 C C . ARG A 1 90 ? -12.646 -7.421 -9.933 1.00 87.75 90 ARG A C 1
ATOM 667 O O . ARG A 1 90 ? -12.803 -6.222 -10.151 1.00 87.75 90 ARG A O 1
ATOM 674 N N . GLY A 1 91 ? -12.702 -8.341 -10.895 1.00 83.62 91 GLY A N 1
ATOM 675 C CA . GLY A 1 91 ? -12.944 -7.988 -12.299 1.00 83.62 91 GLY A CA 1
ATOM 676 C C . GLY A 1 91 ? -14.185 -7.104 -12.493 1.00 83.62 91 GLY A C 1
ATOM 677 O O . GLY A 1 91 ? -14.126 -6.135 -13.236 1.00 83.62 91 GLY A O 1
ATOM 678 N N . SER A 1 92 ? -15.261 -7.345 -11.734 1.00 84.94 92 SER A N 1
ATOM 679 C CA . SER A 1 92 ? -16.491 -6.531 -11.751 1.00 84.94 92 SER A CA 1
ATOM 680 C C . SER A 1 92 ? -16.327 -5.097 -11.231 1.00 84.94 92 SER A C 1
ATOM 682 O O . SER A 1 92 ? -17.157 -4.242 -11.505 1.00 84.94 92 SER A O 1
ATOM 684 N N . SER A 1 93 ? -15.261 -4.811 -10.480 1.00 80.00 93 SER A N 1
ATOM 685 C CA . SER A 1 93 ? -14.958 -3.463 -9.980 1.00 80.00 93 SER A CA 1
ATOM 686 C C . SER A 1 93 ? -14.068 -2.646 -10.926 1.00 80.00 93 SER A C 1
ATOM 688 O O . SER A 1 93 ? -13.846 -1.460 -10.682 1.00 80.00 93 SER A O 1
ATOM 690 N N . VAL A 1 94 ? -13.572 -3.252 -12.012 1.00 81.88 94 VAL A N 1
ATOM 691 C CA . VAL A 1 94 ? -12.683 -2.603 -12.983 1.00 81.88 94 VAL A CA 1
ATOM 692 C C . VAL A 1 94 ? -13.468 -2.244 -14.242 1.00 81.88 94 VAL A C 1
ATOM 694 O O . VAL A 1 94 ? -13.934 -3.111 -14.974 1.00 81.88 94 VAL A O 1
ATOM 697 N N . HIS A 1 95 ? -13.576 -0.945 -14.520 1.00 82.00 95 HIS A N 1
ATOM 698 C CA . HIS A 1 95 ? -14.283 -0.428 -15.690 1.00 82.00 95 HIS A CA 1
ATOM 699 C C . HIS A 1 95 ? -13.281 0.027 -16.751 1.00 82.00 95 HIS A C 1
ATOM 701 O O . HIS A 1 95 ? -12.751 1.132 -16.676 1.00 82.00 95 HIS A O 1
ATOM 707 N N . LEU A 1 96 ? -13.023 -0.821 -17.749 1.00 81.06 96 LEU A N 1
ATOM 708 C CA . LEU A 1 96 ? -12.041 -0.534 -18.806 1.00 81.06 96 LEU A CA 1
ATOM 709 C C . LEU A 1 96 ? -12.554 0.451 -19.874 1.00 81.06 96 LEU A C 1
ATOM 711 O O . LEU A 1 96 ? -11.752 1.109 -20.524 1.00 81.06 96 LEU A O 1
ATOM 715 N N . ALA A 1 97 ? -13.876 0.572 -20.031 1.00 81.62 97 ALA A N 1
ATOM 716 C CA . ALA A 1 97 ? -14.539 1.491 -20.967 1.00 81.62 97 ALA A CA 1
ATOM 717 C C . ALA A 1 97 ? -15.399 2.560 -20.254 1.00 81.62 97 ALA A C 1
ATOM 719 O O . ALA A 1 97 ? -16.270 3.176 -20.864 1.00 81.62 97 ALA A O 1
ATOM 720 N N . GLY A 1 98 ? -15.201 2.734 -18.942 1.00 68.50 98 GLY A N 1
ATOM 721 C CA . GLY A 1 98 ? -15.952 3.682 -18.119 1.00 68.50 98 GLY A CA 1
ATOM 722 C C . GLY A 1 98 ? -15.401 5.114 -18.175 1.00 68.50 98 GLY A C 1
ATOM 723 O O . GLY A 1 98 ? -14.327 5.344 -18.734 1.00 68.50 98 GLY A O 1
ATOM 724 N N . PRO A 1 99 ? -16.114 6.087 -17.577 1.00 66.75 99 PRO A N 1
ATOM 725 C CA . PRO A 1 99 ? -15.617 7.451 -17.434 1.00 66.75 99 PRO A CA 1
ATOM 726 C C . PRO A 1 99 ? -14.303 7.472 -16.644 1.00 66.75 99 PRO A C 1
ATOM 728 O O . PRO A 1 99 ? -14.027 6.598 -15.819 1.00 66.75 99 PRO A O 1
ATOM 731 N N . SER A 1 100 ? -13.478 8.484 -16.891 1.00 71.31 100 SER A N 1
ATOM 732 C CA . SER A 1 100 ? -12.185 8.629 -16.230 1.00 71.31 100 SER A CA 1
ATOM 733 C C . SER A 1 100 ? -12.333 8.696 -14.706 1.00 71.31 100 SER A C 1
ATOM 735 O O . SER A 1 100 ? -13.329 9.186 -14.172 1.00 71.31 100 SER A O 1
ATOM 737 N N . ALA A 1 101 ? -11.295 8.284 -13.972 1.00 66.25 101 ALA A N 1
ATOM 738 C CA . ALA A 1 101 ? -11.285 8.356 -12.507 1.00 66.25 101 ALA A CA 1
ATOM 739 C C . ALA A 1 101 ? -11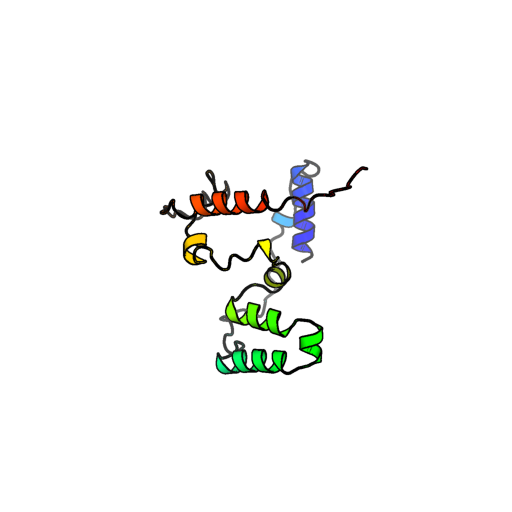.585 9.772 -11.972 1.00 66.25 101 ALA A C 1
ATOM 741 O O . ALA A 1 101 ? -12.172 9.924 -10.904 1.00 66.25 101 ALA A O 1
ATOM 742 N N . ARG A 1 102 ? -11.219 10.816 -12.731 1.00 64.12 102 ARG A N 1
ATOM 743 C CA . ARG A 1 102 ? -11.534 12.212 -12.406 1.00 64.12 102 ARG A CA 1
ATOM 744 C C . ARG A 1 102 ? -13.024 12.513 -12.560 1.00 64.12 102 ARG A C 1
ATOM 746 O O . ARG A 1 102 ? -13.587 13.188 -11.708 1.00 64.12 102 ARG A O 1
ATOM 753 N N . GLU A 1 103 ? -13.656 12.024 -13.621 1.00 65.75 103 GLU A N 1
ATOM 754 C CA . GLU A 1 103 ? -15.102 12.165 -13.824 1.00 65.75 103 GLU A CA 1
ATOM 755 C C . GLU A 1 103 ? -15.889 11.401 -12.756 1.00 65.75 103 GLU A C 1
ATOM 757 O O . GLU A 1 103 ? -16.841 11.949 -12.208 1.00 65.75 103 GLU A O 1
ATOM 762 N N . ILE A 1 104 ? -15.437 10.200 -12.381 1.00 65.69 104 ILE A N 1
ATOM 763 C CA . ILE A 1 104 ? -16.014 9.422 -11.273 1.00 65.69 104 ILE A CA 1
ATOM 764 C C . ILE A 1 104 ? -15.861 10.167 -9.940 1.00 65.69 104 ILE A C 1
ATOM 766 O O . ILE A 1 104 ? -16.819 10.278 -9.184 1.00 65.69 104 ILE A O 1
ATOM 770 N N . ALA A 1 105 ? -14.680 10.715 -9.642 1.00 63.84 105 ALA A N 1
ATOM 771 C CA . ALA A 1 105 ? -14.445 11.460 -8.402 1.00 63.84 105 ALA A CA 1
ATOM 772 C C . ALA A 1 105 ? -15.267 12.757 -8.310 1.00 63.84 105 ALA A C 1
ATOM 774 O O . ALA A 1 105 ? -15.551 13.233 -7.212 1.00 63.84 105 ALA A O 1
ATOM 775 N N . ASN A 1 106 ? -15.647 13.325 -9.456 1.00 63.81 106 ASN A N 1
ATOM 776 C CA . ASN A 1 106 ? -16.510 14.499 -9.533 1.00 63.81 106 ASN A CA 1
ATOM 777 C C . ASN A 1 106 ? -18.005 14.151 -9.445 1.00 63.81 106 ASN A C 1
ATOM 779 O O . ASN A 1 106 ? -18.826 15.066 -9.453 1.00 63.81 106 ASN A O 1
ATOM 783 N N . TYR A 1 107 ? -18.367 12.868 -9.344 1.00 54.22 107 TYR A N 1
ATOM 784 C CA . TYR A 1 107 ? -19.746 12.434 -9.168 1.00 54.22 107 TYR A CA 1
ATOM 785 C C . TYR A 1 107 ? -20.130 12.382 -7.676 1.00 54.22 107 TYR A C 1
ATOM 787 O O . TYR A 1 107 ? -19.594 11.558 -6.929 1.00 54.22 107 TYR A O 1
ATOM 795 N N . PRO A 1 108 ? -21.072 13.219 -7.201 1.00 56.56 108 PRO A N 1
ATOM 796 C CA . PRO A 1 108 ? -21.595 13.120 -5.846 1.00 56.56 108 PRO A CA 1
ATOM 797 C C . PRO A 1 108 ? -22.606 11.967 -5.787 1.00 56.56 108 PRO A C 1
ATOM 799 O O . PRO A 1 108 ? -23.777 12.117 -6.115 1.00 56.56 108 PRO A O 1
ATOM 802 N N . GLY A 1 109 ? -22.146 10.787 -5.376 1.00 54.59 109 GLY A N 1
ATOM 803 C CA . GLY A 1 109 ? -22.919 9.542 -5.428 1.00 54.59 109 GLY A CA 1
ATOM 804 C C . GLY A 1 109 ? -24.109 9.397 -4.467 1.00 54.59 109 GLY A C 1
ATOM 805 O O . GLY A 1 109 ? -24.628 8.290 -4.366 1.00 54.59 109 GLY A O 1
ATOM 806 N N . HIS A 1 110 ? -24.561 10.438 -3.753 1.00 49.09 110 HIS A N 1
ATOM 807 C CA . HIS A 1 110 ? -25.663 10.309 -2.785 1.00 49.09 110 HIS A CA 1
ATOM 808 C C . HIS A 1 110 ? -26.529 11.574 -2.636 1.00 49.09 110 HIS A C 1
ATOM 810 O O . HIS A 1 110 ? -26.011 12.664 -2.415 1.00 49.09 110 HIS A O 1
ATOM 816 N N . ALA A 1 111 ? -27.861 11.397 -2.612 1.00 41.72 111 ALA A N 1
ATOM 817 C CA . ALA A 1 111 ? -28.870 12.434 -2.324 1.00 41.72 111 ALA A CA 1
ATOM 818 C C . ALA A 1 111 ? -28.883 12.937 -0.856 1.00 41.72 111 ALA A C 1
ATOM 820 O O . ALA A 1 111 ? -29.693 13.785 -0.496 1.00 41.72 111 ALA A O 1
ATOM 821 N N . ARG A 1 112 ? -27.982 12.418 -0.010 1.00 45.25 112 ARG A N 1
ATOM 822 C CA . ARG A 1 112 ? -27.562 12.942 1.303 1.00 45.25 112 ARG A CA 1
ATOM 823 C C . ARG A 1 112 ? -26.203 12.318 1.629 1.00 45.25 112 ARG A C 1
ATOM 825 O O . ARG A 1 112 ? -26.120 11.233 2.202 1.00 45.25 112 ARG A O 1
ATOM 832 N N . ALA A 1 113 ? -25.131 12.959 1.180 1.00 43.41 113 ALA A N 1
ATOM 833 C CA . ALA A 1 113 ? -23.765 12.495 1.386 1.00 43.41 113 ALA A CA 1
ATOM 834 C C . ALA A 1 113 ? -23.290 12.798 2.826 1.00 43.41 113 ALA A C 1
ATOM 836 O O . ALA A 1 113 ? -22.523 13.717 3.052 1.00 43.41 113 ALA A O 1
ATOM 837 N N . SER A 1 114 ? -23.733 11.993 3.798 1.00 39.50 114 SER A N 1
ATOM 838 C CA . SER A 1 114 ? -23.176 11.887 5.163 1.00 39.50 114 SER A CA 1
ATOM 839 C C . SER A 1 114 ? -23.321 13.080 6.139 1.00 39.50 114 SER A C 1
ATOM 841 O O . SER A 1 114 ? -22.684 14.121 6.005 1.00 39.50 114 SER A O 1
ATOM 843 N N . THR A 1 115 ? -23.995 12.824 7.269 1.00 36.19 115 THR A N 1
ATOM 844 C CA . THR A 1 115 ? -24.112 13.688 8.469 1.00 36.19 115 THR A CA 1
ATOM 845 C C . THR A 1 115 ? -22.765 14.106 9.088 1.00 36.19 115 THR A C 1
ATOM 847 O O . THR A 1 115 ? -22.700 15.067 9.847 1.00 36.19 115 THR A O 1
ATOM 850 N N . THR A 1 116 ? -21.667 13.400 8.789 1.00 36.75 116 THR A N 1
ATOM 851 C CA . THR A 1 116 ? -20.319 13.742 9.293 1.00 36.75 116 THR A CA 1
ATOM 852 C C . THR A 1 116 ? -19.496 14.591 8.324 1.00 36.75 116 THR A C 1
ATOM 854 O O . THR A 1 116 ? -18.460 15.122 8.722 1.00 36.75 116 THR A O 1
ATOM 857 N N . GLN A 1 117 ? -19.940 14.751 7.072 1.00 36.06 117 GLN A N 1
ATOM 858 C CA . GLN A 1 117 ? -19.264 15.591 6.076 1.00 36.06 117 GLN A CA 1
ATOM 859 C C . GLN A 1 117 ? -19.825 17.019 6.014 1.00 36.06 117 GLN A C 1
ATOM 861 O O . GLN A 1 117 ? -19.049 17.932 5.727 1.00 36.06 117 GLN A O 1
ATOM 866 N N . ASP A 1 118 ? -21.096 17.234 6.389 1.00 37.34 118 ASP A N 1
ATOM 867 C CA . ASP A 1 118 ? -21.735 18.565 6.440 1.00 37.34 118 ASP A CA 1
ATOM 868 C C . ASP A 1 118 ? -20.987 19.571 7.335 1.00 37.34 118 ASP A C 1
ATOM 870 O O . ASP A 1 118 ? -21.001 20.772 7.080 1.00 37.34 118 ASP A O 1
ATOM 874 N N . VAL A 1 119 ? -20.283 19.094 8.367 1.00 42.66 119 VAL A N 1
ATOM 875 C CA . VAL A 1 119 ? -19.579 19.966 9.324 1.00 42.66 119 VAL A CA 1
ATOM 876 C C . VAL A 1 119 ? -18.153 20.317 8.872 1.00 42.66 119 VAL A C 1
ATOM 878 O O . VAL A 1 119 ? -17.579 21.278 9.377 1.00 42.66 119 VAL A O 1
ATOM 881 N N . SER A 1 120 ? -17.552 19.580 7.926 1.00 36.06 120 SER A N 1
ATOM 882 C CA . SER A 1 120 ? -16.103 19.691 7.683 1.00 36.06 120 SER A CA 1
ATOM 883 C C . SER A 1 120 ? -15.673 20.247 6.326 1.00 36.06 120 SER A C 1
ATOM 885 O O . SER A 1 120 ? -14.541 20.721 6.266 1.00 36.06 120 SER A O 1
ATOM 887 N N . MET A 1 121 ? -16.465 20.204 5.248 1.00 33.97 121 MET A N 1
ATOM 888 C CA . MET A 1 121 ? -15.978 20.660 3.931 1.00 33.97 121 MET A CA 1
ATOM 889 C C . MET A 1 121 ? -17.088 21.251 3.048 1.00 33.97 121 MET A C 1
ATOM 891 O O . MET A 1 121 ? -17.798 20.531 2.353 1.00 33.97 121 MET A O 1
ATOM 895 N N . CYS A 1 122 ? -17.177 22.583 2.996 1.00 31.80 122 CYS A N 1
ATOM 896 C CA . CYS A 1 122 ? -17.997 23.302 2.019 1.00 31.80 122 CYS A CA 1
ATOM 897 C C . CYS A 1 122 ? -17.379 23.200 0.611 1.00 31.80 122 CYS A C 1
ATOM 899 O O . CYS A 1 122 ? -16.410 23.899 0.303 1.00 31.80 122 CYS A O 1
ATOM 901 N N . ARG A 1 123 ? -17.943 22.374 -0.279 1.00 37.31 123 ARG A N 1
ATOM 902 C CA . ARG A 1 123 ? -17.671 22.451 -1.726 1.00 37.31 123 ARG A CA 1
ATOM 903 C C . ARG A 1 123 ? -18.945 22.171 -2.534 1.00 37.31 123 ARG A C 1
ATOM 905 O O . ARG A 1 123 ? -19.556 21.122 -2.381 1.00 37.31 123 ARG A O 1
ATOM 912 N N . HIS A 1 124 ? -19.316 23.117 -3.399 1.00 32.31 124 HIS A N 1
ATOM 913 C CA . HIS A 1 124 ? -20.445 23.024 -4.334 1.00 32.31 124 HIS A CA 1
ATOM 914 C C . HIS A 1 124 ? -20.161 22.045 -5.498 1.00 32.31 124 HIS A C 1
ATOM 916 O O . HIS A 1 124 ? -19.016 21.915 -5.936 1.00 32.31 124 HIS A O 1
ATOM 922 N N . THR A 1 125 ? -21.204 21.356 -5.976 1.00 43.69 125 THR A N 1
ATOM 923 C CA . THR A 1 125 ? -21.200 20.249 -6.958 1.00 43.69 125 THR A CA 1
ATOM 924 C C . THR A 1 125 ? -21.426 20.707 -8.405 1.00 43.69 125 THR A C 1
ATOM 926 O O . THR A 1 125 ? -22.144 21.677 -8.629 1.00 43.69 125 THR A O 1
ATOM 929 N N . VAL A 1 126 ? -20.876 19.973 -9.393 1.00 45.06 126 VAL A N 1
ATOM 930 C CA . VAL A 1 126 ? -21.252 20.066 -10.825 1.00 45.06 126 VAL A CA 1
ATOM 931 C C . VAL A 1 126 ? -20.998 18.719 -11.547 1.00 45.06 126 VAL A C 1
ATOM 933 O O . VAL A 1 126 ? -19.835 18.388 -11.766 1.00 45.06 126 VAL A O 1
ATOM 936 N N . SER A 1 127 ? -22.052 17.958 -11.912 1.00 45.41 127 SER A N 1
ATOM 937 C CA . SER A 1 127 ? -22.188 17.124 -13.148 1.00 45.41 127 SER A CA 1
ATOM 938 C C . SER A 1 127 ? -23.171 15.934 -13.007 1.00 45.41 127 SER A C 1
ATOM 940 O O . SER A 1 127 ? -23.007 15.090 -12.129 1.00 45.41 127 SER A O 1
ATOM 942 N N . GLU A 1 128 ? -24.139 15.830 -13.931 1.00 50.28 128 GLU A N 1
ATOM 943 C CA . GLU A 1 128 ? -25.205 14.801 -14.005 1.00 50.28 128 GLU A CA 1
ATOM 944 C C . GLU A 1 128 ? -24.816 13.531 -14.802 1.00 50.28 128 GLU A C 1
ATOM 946 O O . GLU A 1 128 ? -25.361 12.451 -14.581 1.00 50.28 128 GLU A O 1
ATOM 951 N N . ARG A 1 129 ? -23.814 13.612 -15.689 1.00 45.16 129 ARG A N 1
ATOM 952 C CA . ARG A 1 129 ? -23.500 12.574 -16.699 1.00 45.16 129 ARG A CA 1
ATOM 953 C C . ARG A 1 129 ? -22.992 11.240 -16.125 1.00 45.16 129 ARG A C 1
ATOM 955 O O . ARG A 1 129 ? -23.109 10.198 -16.764 1.00 45.16 129 ARG A O 1
ATOM 962 N N . ALA A 1 130 ? -22.411 11.251 -14.927 1.00 51.16 130 ALA A N 1
ATOM 963 C CA . ALA A 1 130 ? -21.896 10.041 -14.279 1.00 51.16 130 ALA A CA 1
ATOM 964 C C . ALA A 1 130 ? -22.999 9.191 -13.608 1.00 51.16 130 ALA A C 1
ATOM 966 O O . ALA A 1 130 ? -22.797 7.992 -13.409 1.00 51.16 130 ALA A O 1
ATOM 967 N N . ALA A 1 131 ? -24.178 9.769 -13.333 1.00 53.75 131 ALA A N 1
ATOM 968 C CA . ALA A 1 131 ? -25.330 9.050 -12.778 1.00 53.75 131 ALA A CA 1
ATOM 969 C C . ALA A 1 131 ? -25.934 8.053 -13.773 1.00 53.75 131 ALA A C 1
ATOM 971 O O . ALA A 1 131 ? -26.255 6.912 -13.428 1.00 53.75 131 ALA A O 1
ATOM 972 N N . GLU A 1 132 ? -26.085 8.490 -15.022 1.00 53.19 132 GLU A N 1
ATOM 973 C CA . GLU A 1 132 ? -26.776 7.730 -16.064 1.00 53.19 132 GLU A CA 1
ATOM 974 C C . GLU A 1 1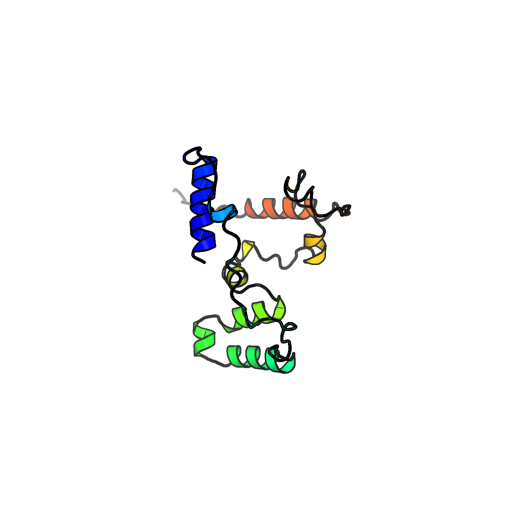32 ? -26.019 6.439 -16.411 1.00 53.19 132 GLU A C 1
ATOM 976 O O . GLU A 1 132 ? -26.616 5.370 -16.542 1.00 53.19 132 GLU A O 1
ATOM 981 N N . MET A 1 133 ? -24.686 6.496 -16.453 1.00 55.75 133 MET A N 1
ATOM 982 C CA . MET A 1 133 ? -23.845 5.371 -16.879 1.00 55.75 133 MET A CA 1
ATOM 983 C C . MET A 1 133 ? -23.758 4.240 -15.839 1.00 55.75 133 MET A C 1
ATOM 985 O O . MET A 1 133 ? -23.665 3.072 -16.214 1.00 55.75 133 MET A O 1
ATOM 989 N N . LEU A 1 134 ? -23.837 4.548 -14.538 1.00 56.47 134 LEU A N 1
ATOM 990 C CA . LEU A 1 134 ? -23.876 3.527 -13.476 1.00 56.47 134 LEU A CA 1
ATOM 991 C C . LEU A 1 134 ? -25.197 2.744 -13.484 1.00 56.47 134 LEU A C 1
ATOM 993 O O . LEU A 1 134 ? -25.209 1.538 -13.229 1.00 56.47 134 LEU A O 1
ATOM 997 N N . THR A 1 135 ? -26.302 3.415 -13.815 1.00 53.72 135 THR A N 1
ATOM 998 C CA . THR A 1 135 ? -27.616 2.774 -13.973 1.00 53.72 135 THR A CA 1
ATOM 999 C C . THR A 1 135 ? -27.615 1.825 -15.176 1.00 53.72 135 THR A C 1
ATOM 1001 O O . THR A 1 135 ? -28.120 0.707 -15.075 1.00 53.72 135 THR A O 1
ATOM 1004 N N . LEU A 1 136 ? -26.950 2.219 -16.268 1.00 50.31 136 LEU A N 1
ATOM 1005 C CA .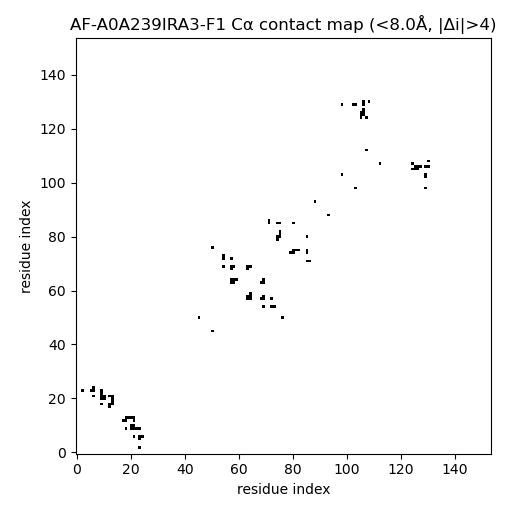 LEU A 1 136 ? -26.796 1.400 -17.474 1.00 50.31 136 LEU A CA 1
ATOM 1006 C C . LEU A 1 136 ? -25.899 0.166 -17.242 1.00 50.31 136 LEU A C 1
ATOM 1008 O O . LEU A 1 136 ? -26.201 -0.921 -17.732 1.00 50.31 136 LEU A O 1
ATOM 1012 N N . GLY A 1 137 ? -24.834 0.300 -16.441 1.00 45.88 137 GLY A N 1
ATOM 1013 C CA . GLY A 1 137 ? -23.949 -0.815 -16.071 1.00 45.88 137 GLY A CA 1
ATOM 1014 C C . GLY A 1 137 ? -24.638 -1.898 -15.230 1.00 45.88 137 GLY A C 1
ATOM 1015 O O . GLY A 1 137 ? -24.376 -3.083 -15.425 1.00 45.88 137 GLY A O 1
ATOM 1016 N N . ARG A 1 138 ? -25.588 -1.516 -14.362 1.00 46.28 138 ARG A N 1
ATOM 1017 C CA . ARG A 1 138 ? -26.391 -2.467 -13.569 1.00 46.28 138 ARG A CA 1
ATOM 1018 C C . ARG A 1 138 ? -27.331 -3.317 -14.436 1.00 46.28 138 ARG A C 1
ATOM 1020 O O . ARG A 1 138 ? -27.607 -4.458 -14.082 1.00 46.28 138 ARG A O 1
ATOM 1027 N N . GLN A 1 139 ? -27.812 -2.798 -15.570 1.00 42.12 139 GLN A N 1
ATOM 1028 C CA . GLN A 1 139 ? -28.707 -3.551 -16.460 1.00 42.12 139 GLN A CA 1
ATOM 1029 C C . GLN A 1 139 ? -27.986 -4.658 -17.248 1.00 42.12 139 GLN A C 1
ATOM 1031 O O . GLN A 1 139 ? -28.612 -5.662 -17.569 1.00 42.12 139 GLN A O 1
ATOM 1036 N N . GLN A 1 140 ? -26.674 -4.544 -17.494 1.00 43.94 140 GLN A N 1
ATOM 1037 C CA . GLN A 1 140 ? -25.911 -5.585 -18.205 1.00 43.94 140 GLN A CA 1
ATOM 1038 C C . GLN A 1 140 ? -25.492 -6.778 -17.324 1.00 43.94 140 GLN A C 1
ATOM 1040 O O . GLN A 1 140 ? -25.094 -7.820 -17.847 1.00 43.94 140 GLN A O 1
ATOM 1045 N N . GLU A 1 141 ? -25.592 -6.664 -15.996 1.00 44.25 141 GLU A N 1
ATOM 1046 C CA . GLU A 1 141 ? -25.414 -7.803 -15.079 1.00 44.25 141 GLU A CA 1
ATOM 1047 C C . GLU A 1 141 ? -26.661 -8.705 -15.013 1.00 44.25 141 GLU A C 1
ATOM 1049 O O . GLU A 1 141 ? -26.536 -9.880 -14.675 1.00 44.25 141 GLU A O 1
ATOM 1054 N N . GLY A 1 142 ? -27.842 -8.198 -15.392 1.00 40.03 142 GLY A N 1
ATOM 1055 C CA . GLY A 1 142 ? -29.096 -8.964 -15.413 1.00 40.03 142 GLY A CA 1
ATOM 1056 C C . GLY A 1 142 ? -29.311 -9.835 -16.658 1.00 40.03 142 GLY A C 1
ATOM 1057 O O . GLY A 1 142 ? -30.121 -10.753 -16.610 1.00 40.03 142 GLY A O 1
ATOM 1058 N N . ASP A 1 143 ? -28.578 -9.584 -17.748 1.00 41.38 143 ASP A N 1
ATOM 1059 C CA . ASP A 1 143 ? -28.813 -10.214 -19.062 1.00 41.38 143 ASP A CA 1
ATOM 1060 C C . ASP A 1 143 ? -27.831 -11.362 -19.389 1.00 41.38 143 ASP A C 1
ATOM 1062 O O . ASP A 1 143 ? -27.769 -11.866 -20.506 1.00 41.38 143 ASP A O 1
ATOM 1066 N N . ARG A 1 144 ? -27.038 -11.815 -18.404 1.00 43.88 144 ARG A N 1
ATOM 1067 C CA . ARG A 1 144 ? -26.158 -13.000 -18.521 1.00 43.88 144 ARG A CA 1
ATOM 1068 C C . ARG A 1 144 ? -26.690 -14.221 -17.758 1.00 43.88 144 ARG A C 1
ATOM 1070 O O . ARG A 1 144 ? -25.918 -15.010 -17.215 1.00 43.88 144 ARG A O 1
ATOM 1077 N N . GLY A 1 145 ? -28.015 -14.373 -17.718 1.00 40.44 145 GLY A N 1
ATOM 1078 C CA . GLY A 1 145 ? -28.705 -15.534 -17.156 1.00 40.44 145 GLY A CA 1
ATOM 1079 C C . GLY A 1 145 ? -28.815 -16.711 -18.137 1.00 40.44 145 GLY A C 1
ATOM 1080 O O . GLY A 1 145 ? -29.571 -16.638 -19.095 1.00 40.44 145 GLY A O 1
ATOM 1081 N N . SER A 1 146 ? -28.101 -17.796 -17.813 1.00 43.12 146 SER A N 1
ATOM 1082 C CA . SER A 1 146 ? -28.311 -19.215 -18.177 1.00 43.12 146 SER A CA 1
ATOM 1083 C C . SER A 1 146 ? -28.236 -19.664 -19.655 1.00 43.12 146 SER A C 1
ATOM 1085 O O . SER A 1 146 ? -29.160 -19.405 -20.425 1.00 43.12 146 SER A O 1
ATOM 1087 N N . PRO A 1 147 ? -27.233 -20.482 -20.055 1.00 41.44 147 PRO A N 1
ATOM 1088 C CA . PRO A 1 147 ? -27.378 -21.344 -21.226 1.00 41.44 147 PRO A CA 1
ATOM 1089 C C . PRO A 1 147 ? -28.406 -22.438 -20.893 1.00 41.44 147 PRO A C 1
ATOM 1091 O O . PRO A 1 147 ? -28.272 -23.137 -19.891 1.00 41.44 147 PRO A O 1
ATOM 1094 N N . GLY A 1 148 ? -29.471 -22.520 -21.689 1.00 45.19 148 GLY A N 1
ATOM 1095 C CA . GLY A 1 148 ? -30.620 -23.384 -21.435 1.00 45.19 148 GLY A CA 1
ATOM 1096 C C . GLY A 1 148 ? -30.290 -24.878 -21.440 1.00 45.19 148 GLY A C 1
ATOM 1097 O O . GLY A 1 148 ? -29.702 -25.390 -22.393 1.00 45.19 148 GLY A O 1
ATOM 1098 N N . ASP A 1 149 ? -30.754 -25.574 -20.403 1.00 42.84 149 ASP A N 1
ATOM 1099 C CA . ASP A 1 149 ? -30.955 -27.022 -20.403 1.00 42.84 149 ASP A CA 1
ATOM 1100 C C . ASP A 1 149 ? -32.063 -27.372 -21.409 1.00 42.84 149 ASP A C 1
ATOM 1102 O O . ASP A 1 149 ? -33.256 -27.369 -21.104 1.00 42.84 149 ASP A O 1
ATOM 1106 N N . GLY A 1 150 ? -31.660 -27.646 -22.648 1.00 40.03 150 GLY A N 1
ATOM 1107 C CA . GLY A 1 150 ? -32.500 -28.289 -23.648 1.00 40.03 150 GLY A CA 1
ATOM 1108 C C . GLY A 1 150 ? -32.373 -29.804 -23.533 1.00 40.03 150 GLY A C 1
ATOM 1109 O O . GLY A 1 150 ? -31.470 -30.388 -24.124 1.00 40.03 150 GLY A O 1
ATOM 1110 N N . VAL A 1 151 ? -33.279 -30.443 -22.793 1.00 46.72 151 VAL A N 1
ATOM 1111 C CA . VAL A 1 151 ? -33.517 -31.891 -22.895 1.00 46.72 151 VAL A CA 1
ATOM 1112 C C . VAL A 1 151 ? -34.479 -32.121 -24.068 1.00 46.72 151 VAL A C 1
ATOM 1114 O O . VAL A 1 151 ? -35.624 -31.675 -23.984 1.00 46.72 151 VAL A O 1
ATOM 1117 N N . PRO A 1 152 ? -34.078 -32.791 -25.164 1.00 48.12 152 PRO A N 1
ATOM 1118 C CA . PRO A 1 152 ? -35.020 -33.177 -26.202 1.00 48.12 152 PRO A CA 1
ATOM 1119 C C . PRO A 1 152 ? -35.759 -34.450 -25.778 1.00 48.12 152 PRO A C 1
ATOM 1121 O O . PRO A 1 152 ? -35.159 -35.509 -25.608 1.00 48.12 152 PRO A O 1
ATOM 1124 N N . GLY A 1 153 ? -37.075 -34.337 -25.609 1.00 43.31 153 GLY A N 1
ATOM 1125 C CA . GLY A 1 153 ? -37.973 -35.483 -25.577 1.00 43.31 153 GLY A CA 1
ATOM 1126 C C . GLY A 1 153 ? -38.354 -35.892 -26.997 1.00 43.31 153 GLY A C 1
ATOM 1127 O O . GLY A 1 153 ? -38.902 -35.074 -27.733 1.00 43.31 153 GLY A O 1
ATOM 1128 N N . HIS A 1 154 ? -38.055 -37.139 -27.356 1.00 45.12 154 HIS A N 1
ATOM 1129 C CA . HIS A 1 154 ? -38.917 -38.046 -28.118 1.00 45.12 154 HIS A CA 1
ATOM 1130 C C . HIS A 1 154 ? -38.370 -39.470 -28.031 1.00 45.12 154 HIS A C 1
ATOM 1132 O O . HIS A 1 154 ? -37.139 -39.638 -28.176 1.00 45.12 154 HIS A O 1
#

Mean predicted aligned error: 16.56 Å

Secondary structure (DSSP, 8-state):
-HHHHHHHHHHHHHHTTSSSS-HHHH--------S--S----TTSPPHHHHHHHHHHHHH-HHHHTTTHHHHHHHHHHH---HHHHHT--GGG--TTSPPHHHHHT----TT--TTTTTT-------SHHHHHHHHHHHHHSS-----------

Sequence (154 aa):
MTRIVVRGVLDLATEHDAIPADPVRSAGPISVRTTRSGTRDTERAFTPRQRDAVVAFADADMKARRRDLPDLVATLAGTGSRIAGACALRGSSVHLAGPSAREIANYPGHARASTTQDVSMCRHTVSERAAEMLTLGRQQEGDRGSPGDGVPGH

Radius of gyration: 24.82 Å; Cα contacts (8 Å, |Δi|>4): 62; chains: 1; bounding box: 54×61×60 Å

pLDDT: mean 71.27, std 21.23, range [31.8, 98.0]